Protein AF-A0A6G8AVT7-F1 (afdb_monomer_lite)

Sequence (157 aa):
MDVREFKNKSERTEYIQFVSDFGWEYIESREQSHKLYFLGQLSENSELFSDDQSKYDREVRSKKKLDVTNLLILIFYVLFFFNEKDKSILFNLKNAFLTPHLFEKTGDGFIQAFLFELPFAILRIIIAFGPFILLMYLIYQSYLVRQSIKKYEKRII

Structure (mmCIF, N/CA/C/O backbone):
data_AF-A0A6G8AVT7-F1
#
_entry.id   AF-A0A6G8AVT7-F1
#
loop_
_atom_site.group_PDB
_atom_site.id
_atom_site.type_symbol
_atom_site.label_atom_id
_atom_site.label_alt_id
_atom_site.label_comp_id
_atom_site.label_asym_id
_atom_site.label_entity_id
_atom_site.label_seq_id
_atom_site.pdbx_PDB_ins_code
_atom_site.Cartn_x
_atom_site.Cartn_y
_atom_site.Cartn_z
_atom_site.occupancy
_atom_site.B_iso_or_equiv
_atom_site.auth_seq_id
_atom_site.auth_comp_id
_atom_site.auth_asym_id
_atom_site.auth_atom_id
_atom_site.pdbx_PDB_model_num
ATOM 1 N N . MET A 1 1 ? 4.238 -3.199 -21.343 1.00 42.22 1 MET A N 1
ATOM 2 C CA . MET A 1 1 ? 3.718 -3.266 -22.720 1.00 42.22 1 MET A CA 1
ATOM 3 C C . MET A 1 1 ? 4.736 -2.609 -23.611 1.00 42.22 1 MET A C 1
ATOM 5 O O . MET A 1 1 ? 5.024 -1.434 -23.400 1.00 42.22 1 MET A O 1
ATOM 9 N N . ASP A 1 2 ? 5.327 -3.398 -24.496 1.00 45.44 2 ASP A N 1
ATOM 10 C CA . ASP A 1 2 ? 6.091 -2.860 -25.609 1.00 45.44 2 ASP A CA 1
ATOM 11 C C . ASP A 1 2 ? 5.087 -2.420 -26.678 1.00 45.44 2 ASP A C 1
ATOM 13 O O . ASP A 1 2 ? 4.114 -3.129 -26.936 1.00 45.44 2 ASP A O 1
ATOM 17 N N . VAL A 1 3 ? 5.232 -1.204 -27.190 1.00 59.62 3 VAL A N 1
ATOM 18 C CA . VAL A 1 3 ? 4.331 -0.652 -28.206 1.00 59.62 3 VAL A CA 1
ATOM 19 C C . VAL A 1 3 ? 5.222 -0.178 -29.332 1.00 59.62 3 VAL A C 1
ATOM 21 O O . VAL A 1 3 ? 5.966 0.787 -29.170 1.00 59.62 3 VAL A O 1
ATOM 24 N N . ARG A 1 4 ? 5.162 -0.894 -30.453 1.00 64.00 4 ARG A N 1
ATOM 25 C CA . ARG A 1 4 ? 5.833 -0.503 -31.687 1.00 64.00 4 ARG A CA 1
ATOM 26 C C . ARG A 1 4 ? 4.902 0.402 -32.479 1.00 64.00 4 ARG A C 1
ATOM 28 O O . ARG A 1 4 ? 3.762 0.032 -32.751 1.00 64.00 4 ARG A O 1
ATOM 35 N N . GLU A 1 5 ? 5.391 1.583 -32.826 1.00 67.69 5 GLU A N 1
ATOM 36 C CA . GLU A 1 5 ? 4.703 2.486 -33.741 1.00 67.69 5 GLU A CA 1
ATOM 37 C C . GLU A 1 5 ? 5.157 2.171 -35.166 1.00 67.69 5 GLU A C 1
ATOM 39 O O . GLU A 1 5 ? 6.350 2.195 -35.462 1.00 67.69 5 GLU A O 1
ATOM 44 N N . PHE A 1 6 ? 4.203 1.859 -36.041 1.00 74.25 6 PHE A N 1
ATOM 45 C CA . PHE A 1 6 ? 4.461 1.604 -37.457 1.00 74.25 6 PHE A CA 1
ATOM 46 C C . PHE A 1 6 ? 4.143 2.863 -38.248 1.00 74.25 6 PHE A C 1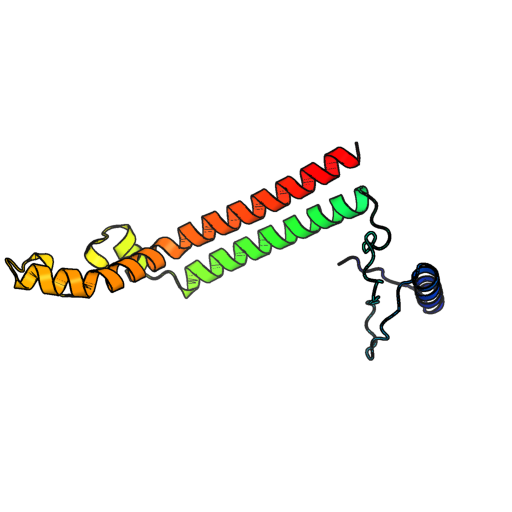
ATOM 48 O O . PHE A 1 6 ? 3.058 3.429 -38.095 1.00 74.25 6 PHE A O 1
ATOM 55 N N . LYS A 1 7 ? 5.065 3.292 -39.113 1.00 71.50 7 LYS A N 1
ATOM 56 C CA . LYS A 1 7 ? 4.844 4.485 -39.944 1.00 71.50 7 LYS A CA 1
ATOM 57 C C . LYS A 1 7 ? 3.928 4.175 -41.126 1.00 71.50 7 LYS A C 1
ATOM 59 O O . LYS A 1 7 ? 3.147 5.030 -41.532 1.00 71.50 7 LYS A O 1
ATOM 64 N N . ASN A 1 8 ? 3.993 2.942 -41.636 1.00 80.00 8 ASN A N 1
ATOM 65 C CA . ASN A 1 8 ? 3.286 2.508 -42.839 1.00 80.00 8 ASN A CA 1
ATOM 66 C C . ASN A 1 8 ? 2.468 1.226 -42.608 1.00 80.00 8 ASN A C 1
ATOM 68 O O . ASN A 1 8 ? 2.839 0.351 -41.825 1.00 80.00 8 ASN A O 1
ATOM 72 N N . LYS A 1 9 ? 1.369 1.065 -43.362 1.00 78.94 9 LYS A N 1
ATOM 73 C CA . LYS A 1 9 ? 0.517 -0.141 -43.314 1.00 78.94 9 LYS A CA 1
ATOM 74 C C . LYS A 1 9 ? 1.251 -1.411 -43.786 1.00 78.94 9 LYS A C 1
ATOM 76 O O . LYS A 1 9 ? 0.953 -2.490 -43.278 1.00 78.94 9 LYS A O 1
ATOM 81 N N . SER A 1 10 ? 2.213 -1.278 -44.708 1.00 81.38 10 SER A N 1
ATOM 82 C CA . SER A 1 10 ? 3.060 -2.394 -45.177 1.00 81.38 10 SER A CA 1
ATOM 83 C C . SER A 1 10 ? 3.916 -2.949 -44.043 1.00 81.38 10 SER A C 1
ATOM 85 O O . SER A 1 10 ? 3.802 -4.119 -43.715 1.00 81.38 10 SER A O 1
ATOM 87 N N . GLU A 1 11 ? 4.641 -2.072 -43.344 1.00 80.50 11 GLU A N 1
ATOM 88 C CA . GLU A 1 11 ? 5.508 -2.418 -42.210 1.00 80.50 11 GLU A CA 1
ATOM 89 C C . GLU A 1 11 ? 4.733 -3.132 -41.089 1.00 80.50 11 GLU A C 1
ATOM 91 O O . GLU A 1 11 ? 5.196 -4.117 -40.518 1.00 80.50 11 GLU A O 1
ATOM 96 N N . ARG A 1 12 ? 3.500 -2.679 -40.816 1.00 79.94 12 ARG A N 1
ATOM 97 C CA . ARG A 1 12 ? 2.592 -3.345 -39.870 1.00 79.94 12 ARG A CA 1
ATOM 98 C C . ARG A 1 12 ? 2.236 -4.762 -40.325 1.00 79.94 12 ARG A C 1
ATOM 100 O O . ARG A 1 12 ? 2.209 -5.669 -39.503 1.00 79.94 12 ARG A O 1
ATOM 107 N N . THR A 1 13 ? 1.933 -4.941 -41.609 1.00 83.12 13 THR A N 1
ATOM 108 C CA . THR A 1 13 ? 1.518 -6.234 -42.177 1.00 83.12 13 THR A CA 1
ATOM 109 C C . THR A 1 13 ? 2.690 -7.211 -42.220 1.00 83.12 13 THR A C 1
ATOM 111 O O . THR A 1 13 ? 2.546 -8.349 -41.789 1.00 83.12 13 THR A O 1
ATOM 114 N N . GLU A 1 14 ? 3.864 -6.739 -42.638 1.00 84.81 14 GLU A N 1
ATOM 115 C CA . GLU A 1 14 ? 5.121 -7.493 -42.619 1.00 84.81 14 GLU A CA 1
ATOM 116 C C . GLU A 1 14 ? 5.477 -7.947 -41.201 1.00 84.81 14 GLU A C 1
ATOM 118 O O . GLU A 1 14 ? 5.834 -9.102 -40.994 1.00 84.81 14 GLU A O 1
ATOM 123 N N . TYR A 1 15 ? 5.313 -7.075 -40.202 1.00 83.25 15 TYR A N 1
ATOM 124 C CA . TYR A 1 15 ? 5.554 -7.437 -38.808 1.00 83.25 15 TYR A CA 1
ATOM 125 C C . TYR A 1 15 ? 4.538 -8.454 -38.269 1.00 83.25 15 TYR A C 1
ATOM 127 O O . TYR A 1 15 ? 4.930 -9.381 -37.564 1.00 83.25 15 TYR A O 1
ATOM 135 N N . ILE A 1 16 ? 3.246 -8.310 -38.597 1.00 84.06 16 ILE A N 1
ATOM 136 C CA . ILE A 1 16 ? 2.220 -9.303 -38.235 1.00 84.06 16 ILE A CA 1
ATOM 137 C C . ILE A 1 16 ? 2.573 -10.667 -38.831 1.00 84.06 16 ILE A C 1
ATOM 139 O O . ILE A 1 16 ? 2.521 -11.666 -38.119 1.00 84.06 16 ILE A O 1
ATOM 143 N N . GLN A 1 17 ? 2.956 -10.699 -40.108 1.00 84.94 17 GLN A N 1
ATOM 144 C CA . GLN A 1 17 ? 3.314 -11.931 -40.800 1.00 84.94 17 GLN A CA 1
ATOM 145 C C . GLN A 1 17 ? 4.572 -12.562 -40.199 1.00 84.94 17 GLN A C 1
ATOM 147 O O . GLN A 1 17 ? 4.536 -13.731 -39.836 1.00 84.94 17 GLN A O 1
ATOM 152 N N . PHE A 1 18 ? 5.618 -11.764 -39.964 1.00 84.06 18 PHE A N 1
ATOM 153 C CA . PHE A 1 18 ? 6.826 -12.204 -39.268 1.00 84.06 18 PHE A CA 1
ATOM 154 C C . PHE A 1 18 ? 6.492 -12.860 -37.927 1.00 84.06 18 PHE A C 1
ATOM 156 O O . PHE A 1 18 ? 6.929 -13.971 -37.674 1.00 84.06 18 PHE A O 1
ATOM 163 N N . VAL A 1 19 ? 5.693 -12.210 -37.072 1.00 81.19 19 VAL A N 1
ATOM 164 C CA . VAL A 1 19 ? 5.302 -12.765 -35.763 1.00 81.19 19 VAL A CA 1
ATOM 165 C C . VAL A 1 19 ? 4.463 -14.039 -35.918 1.00 81.19 19 VAL A C 1
ATOM 167 O O . VAL A 1 19 ? 4.657 -14.993 -35.162 1.00 81.19 19 VAL A O 1
ATOM 170 N N . SER A 1 20 ? 3.581 -14.081 -36.919 1.00 82.94 20 SER A N 1
ATOM 171 C CA . SER A 1 20 ? 2.769 -15.259 -37.229 1.00 82.94 20 SER A CA 1
ATOM 172 C C . SER A 1 20 ? 3.602 -16.463 -37.654 1.00 82.94 20 SER A C 1
ATOM 174 O O . SER A 1 20 ? 3.262 -17.585 -37.279 1.00 82.94 20 SER A O 1
ATOM 176 N N . ASP A 1 21 ? 4.713 -16.242 -38.359 1.00 83.06 21 ASP A N 1
ATOM 177 C CA . ASP A 1 21 ? 5.644 -17.303 -38.757 1.00 83.06 21 ASP A CA 1
ATOM 178 C C . ASP A 1 21 ? 6.312 -17.974 -37.539 1.00 83.06 21 ASP A C 1
ATOM 180 O O . ASP A 1 21 ? 6.702 -19.139 -37.607 1.00 83.06 21 ASP A O 1
ATOM 184 N N . PHE A 1 22 ? 6.378 -17.293 -36.386 1.00 75.81 22 PHE A N 1
ATOM 185 C CA . PHE A 1 22 ? 6.859 -17.861 -35.116 1.00 75.81 22 PHE A CA 1
ATOM 186 C C . PHE A 1 22 ? 5.762 -18.524 -34.272 1.00 75.81 22 PHE A C 1
ATOM 188 O O . PHE A 1 22 ? 5.983 -18.820 -33.097 1.00 75.81 22 PHE A O 1
ATOM 195 N N . GLY A 1 23 ? 4.580 -18.766 -34.845 1.00 76.06 23 GLY A N 1
ATOM 196 C CA . GLY A 1 23 ? 3.497 -19.499 -34.185 1.00 76.06 23 GLY A CA 1
ATOM 197 C C . GLY A 1 23 ? 2.623 -18.655 -33.254 1.00 76.06 23 GLY A C 1
ATOM 198 O O . GLY A 1 23 ? 1.930 -19.214 -32.404 1.00 76.06 23 GLY A O 1
ATOM 199 N N . TRP A 1 24 ? 2.648 -17.329 -33.400 1.00 80.44 24 TRP A N 1
ATOM 200 C CA . TRP A 1 24 ? 1.799 -16.401 -32.650 1.00 80.44 24 TRP A CA 1
ATOM 201 C C . TRP A 1 24 ? 0.624 -15.923 -33.501 1.00 80.44 24 TRP A C 1
ATOM 203 O O . TRP A 1 24 ? 0.812 -15.369 -34.577 1.00 80.44 24 TRP A O 1
ATOM 213 N N . GLU A 1 25 ? -0.601 -16.079 -33.014 1.00 82.25 25 GLU A N 1
ATOM 214 C CA . GLU A 1 25 ? -1.799 -15.708 -33.767 1.00 82.25 25 GLU A CA 1
ATOM 215 C C . GLU A 1 25 ? -2.150 -14.233 -33.543 1.00 82.25 25 GLU A C 1
ATOM 217 O O . GLU A 1 25 ? -2.280 -13.774 -32.407 1.00 82.25 25 GLU A O 1
ATOM 222 N N . TYR A 1 26 ? -2.298 -13.459 -34.617 1.00 82.50 26 TYR A N 1
ATOM 223 C CA . TYR A 1 26 ? -2.694 -12.057 -34.513 1.00 82.50 26 TYR A CA 1
ATOM 224 C C . TYR A 1 26 ? -4.183 -11.920 -34.175 1.00 82.50 26 TYR A C 1
ATOM 226 O O . TYR A 1 26 ? -5.043 -12.429 -34.889 1.00 82.50 26 TYR A O 1
ATOM 234 N N . ILE A 1 27 ? -4.491 -11.166 -33.117 1.00 81.38 27 ILE A N 1
ATOM 235 C CA . ILE A 1 27 ? -5.863 -10.803 -32.763 1.00 81.38 27 ILE A CA 1
ATOM 236 C C . ILE A 1 27 ? -6.202 -9.497 -33.476 1.00 81.38 27 ILE A C 1
ATOM 238 O O . ILE A 1 27 ? -5.715 -8.419 -33.111 1.00 81.38 27 ILE A O 1
ATOM 242 N N . GLU A 1 28 ? -7.063 -9.592 -34.487 1.00 74.88 28 GLU A N 1
ATOM 243 C CA . GLU A 1 28 ? -7.536 -8.429 -35.227 1.00 74.88 28 GLU A CA 1
ATOM 244 C C . GLU A 1 28 ? -8.316 -7.486 -34.301 1.00 74.88 28 GLU A C 1
ATOM 246 O O . GLU A 1 28 ? -9.359 -7.824 -33.736 1.00 74.88 28 GLU A O 1
ATOM 251 N N . SER A 1 29 ? -7.793 -6.273 -34.118 1.00 68.44 29 SER A N 1
ATOM 252 C CA . SER A 1 29 ? -8.481 -5.242 -33.350 1.00 68.44 29 SER A CA 1
ATOM 253 C C . SER A 1 29 ? -9.490 -4.528 -34.242 1.00 68.44 29 SER A C 1
ATOM 255 O O . SER A 1 29 ? -9.124 -3.980 -35.279 1.00 68.44 29 SER A O 1
ATOM 257 N N . ARG A 1 30 ? -10.745 -4.453 -33.796 1.00 60.22 30 ARG A N 1
ATOM 258 C CA . ARG A 1 30 ? -11.841 -3.772 -34.508 1.00 60.22 30 ARG A CA 1
ATOM 259 C C . ARG A 1 30 ? -11.663 -2.254 -34.657 1.00 60.22 30 ARG A C 1
ATOM 261 O O . ARG A 1 30 ? -12.347 -1.636 -35.464 1.00 60.22 30 ARG A O 1
ATOM 268 N N . GLU A 1 31 ? -10.771 -1.654 -33.876 1.00 57.25 31 GLU A N 1
ATOM 269 C CA . GLU A 1 31 ? -10.510 -0.214 -33.869 1.00 57.25 31 GLU A CA 1
ATOM 270 C C . GLU A 1 31 ? -9.192 0.118 -34.576 1.00 57.25 31 GLU A C 1
ATOM 272 O O . GLU A 1 31 ? -8.288 -0.717 -34.645 1.00 57.25 31 GLU A O 1
ATOM 277 N N . GLN A 1 32 ? -9.046 1.369 -35.031 1.00 57.72 32 GLN A N 1
ATOM 278 C CA . GLN A 1 32 ? -7.803 1.979 -35.543 1.00 57.72 32 GLN A CA 1
ATOM 279 C C . GLN A 1 32 ? -6.695 2.088 -34.470 1.00 57.72 32 GLN A C 1
ATOM 281 O O . GLN A 1 32 ? -5.908 3.030 -34.443 1.00 57.72 32 GLN A O 1
ATOM 286 N N . SER A 1 33 ? -6.639 1.143 -33.540 1.00 60.44 33 SER A N 1
ATOM 287 C CA . SER A 1 33 ? -5.615 1.069 -32.521 1.00 60.44 33 SER A CA 1
ATOM 288 C C . SER A 1 33 ? -4.267 0.778 -33.175 1.00 60.44 33 SER A C 1
ATOM 290 O O . SER A 1 33 ? -4.094 -0.198 -33.908 1.00 60.44 33 SER A O 1
ATOM 292 N N . HIS A 1 34 ? -3.272 1.603 -32.854 1.00 66.25 34 HIS A N 1
ATOM 293 C CA . HIS A 1 34 ? -1.875 1.362 -33.221 1.00 66.25 34 HIS A CA 1
ATOM 294 C C . HIS A 1 34 ? -1.262 0.164 -32.472 1.00 66.25 34 HIS A C 1
ATOM 296 O O . HIS A 1 34 ? -0.106 -0.179 -32.699 1.00 66.25 34 HIS A O 1
ATOM 302 N N . LYS A 1 35 ? -2.017 -0.480 -31.572 1.00 70.44 35 LYS A N 1
ATOM 303 C CA . LYS A 1 35 ? -1.553 -1.625 -30.788 1.00 70.44 35 LYS A CA 1
ATOM 304 C C . LYS A 1 35 ? -1.877 -2.927 -31.513 1.00 70.44 35 LYS A C 1
ATOM 306 O O . LYS A 1 35 ? -3.001 -3.136 -31.963 1.00 70.44 35 LYS A O 1
ATOM 311 N N . LEU A 1 36 ? -0.883 -3.802 -31.596 1.00 76.69 36 LEU A N 1
ATOM 312 C CA . LEU A 1 36 ? -1.034 -5.169 -32.076 1.00 76.69 36 LEU A CA 1
ATOM 313 C C . LEU A 1 36 ? -1.100 -6.109 -30.875 1.00 76.69 36 LEU A C 1
ATOM 315 O O . LEU A 1 36 ? -0.304 -5.979 -29.945 1.00 76.69 36 LEU A O 1
ATOM 319 N N . TYR A 1 37 ? -2.047 -7.040 -30.904 1.00 75.12 37 TYR A N 1
ATOM 320 C CA . TYR A 1 37 ? -2.204 -8.070 -29.887 1.00 75.12 37 TYR A CA 1
ATOM 321 C C . TYR A 1 37 ? -1.982 -9.427 -30.544 1.00 75.12 37 TYR A C 1
ATOM 323 O O . TYR A 1 37 ? -2.506 -9.677 -31.627 1.00 75.12 37 TYR A O 1
ATOM 331 N N . PHE A 1 38 ? -1.202 -10.281 -29.891 1.00 77.88 38 PHE A N 1
ATOM 332 C CA . PHE A 1 38 ? -0.878 -11.613 -30.383 1.00 77.88 38 PHE A CA 1
ATOM 333 C C . PHE A 1 38 ? -1.171 -12.645 -29.297 1.00 77.88 38 PHE A C 1
ATOM 335 O O . PHE A 1 38 ? -0.914 -12.396 -28.116 1.00 77.88 38 PHE A O 1
ATOM 342 N N . LEU A 1 39 ? -1.701 -13.791 -29.703 1.00 75.75 39 LEU A N 1
ATOM 343 C CA . LEU A 1 39 ? -1.968 -14.942 -28.860 1.00 75.75 39 LEU A CA 1
ATOM 344 C C . LEU A 1 39 ? -0.856 -15.970 -29.081 1.00 75.75 39 LEU A C 1
ATOM 346 O O . LEU A 1 39 ? -0.669 -16.475 -30.185 1.00 75.75 39 LEU A O 1
ATOM 350 N N . GLY A 1 40 ? -0.075 -16.229 -28.036 1.00 71.44 40 GLY A N 1
ATOM 351 C CA . GLY A 1 40 ? 1.010 -17.207 -28.081 1.00 71.44 40 GLY A CA 1
ATOM 352 C C . GLY A 1 40 ? 0.514 -18.610 -27.784 1.00 71.44 40 GLY A C 1
ATOM 353 O O . GLY A 1 40 ? -0.437 -18.792 -27.022 1.00 71.44 40 GLY A O 1
ATOM 354 N N . GLN A 1 41 ? 1.189 -19.613 -28.340 1.00 68.88 41 GLN A N 1
ATOM 355 C CA . GLN A 1 41 ? 0.989 -20.999 -27.925 1.00 68.88 41 GLN A CA 1
ATOM 356 C C . GLN A 1 41 ? 1.458 -21.189 -26.476 1.00 68.88 41 GLN A C 1
ATOM 358 O O . GLN A 1 41 ? 2.460 -20.609 -26.054 1.00 68.88 41 GLN A O 1
ATOM 363 N N . LEU A 1 42 ? 0.749 -22.031 -25.720 1.00 59.81 42 LEU A N 1
ATOM 364 C CA . LEU A 1 42 ? 0.995 -22.317 -24.300 1.00 59.81 42 LEU A CA 1
ATOM 365 C C . LEU A 1 42 ? 2.243 -23.211 -24.085 1.00 59.81 42 LEU A C 1
ATOM 367 O O . LEU A 1 42 ? 2.183 -24.221 -23.390 1.00 59.81 42 LEU A O 1
ATOM 371 N N . SER A 1 43 ? 3.360 -22.881 -24.736 1.00 60.44 43 SER A N 1
ATOM 372 C CA . SER A 1 43 ? 4.644 -23.585 -24.630 1.00 60.44 43 SER A CA 1
ATOM 373 C C . SER A 1 43 ? 5.609 -22.861 -23.678 1.00 60.44 43 SER A C 1
ATOM 375 O O . SER A 1 43 ? 5.384 -21.706 -23.310 1.00 60.44 43 SER A O 1
ATOM 377 N N . GLU A 1 44 ? 6.697 -23.532 -23.278 1.00 56.66 44 GLU A N 1
ATOM 378 C CA . GLU A 1 44 ? 7.707 -23.010 -22.334 1.00 56.66 44 GLU A CA 1
ATOM 379 C C . GLU A 1 44 ? 8.327 -21.664 -22.762 1.00 56.66 44 GLU A C 1
ATOM 381 O O . GLU A 1 44 ? 8.765 -20.896 -21.907 1.00 56.66 44 GLU A O 1
ATOM 386 N N . ASN A 1 45 ? 8.284 -21.327 -24.056 1.00 56.28 45 ASN A N 1
ATOM 387 C CA . ASN A 1 45 ? 8.795 -20.075 -24.620 1.00 56.28 45 ASN A CA 1
ATOM 388 C C . ASN A 1 45 ? 7.655 -19.127 -25.026 1.00 56.28 45 ASN A C 1
ATOM 390 O O . ASN A 1 45 ? 7.539 -18.701 -26.172 1.00 56.28 45 ASN A O 1
ATOM 394 N N . SER A 1 46 ? 6.811 -18.776 -24.058 1.00 58.41 46 SER A N 1
ATOM 395 C CA . SER A 1 46 ? 5.707 -17.817 -24.222 1.00 58.41 46 SER A CA 1
ATOM 396 C C . SER A 1 46 ? 6.149 -16.343 -24.224 1.00 58.41 46 SER A C 1
ATOM 398 O O . SER A 1 46 ? 5.314 -15.443 -24.182 1.00 58.41 46 SER A O 1
ATOM 400 N N . GLU A 1 47 ? 7.451 -16.051 -24.279 1.00 63.34 47 GLU A N 1
ATOM 401 C CA . GLU A 1 47 ? 7.967 -14.684 -24.392 1.00 63.34 47 GLU A CA 1
ATOM 402 C C . GLU A 1 47 ? 8.410 -14.395 -25.830 1.00 63.34 47 GLU A C 1
ATOM 404 O O . GLU A 1 47 ? 9.435 -14.892 -26.296 1.00 63.34 47 GLU A O 1
ATOM 409 N N . LEU A 1 48 ? 7.652 -13.550 -26.532 1.00 64.25 48 LEU A N 1
ATOM 410 C CA . LEU A 1 48 ? 8.000 -13.098 -27.875 1.00 64.25 48 LEU A CA 1
ATOM 411 C C . LEU A 1 48 ? 9.256 -12.201 -27.832 1.00 64.25 48 LEU A C 1
ATOM 413 O O . LEU A 1 48 ? 9.186 -11.061 -27.375 1.00 64.25 48 LEU A O 1
ATOM 417 N N . PHE A 1 49 ? 10.395 -12.725 -28.299 1.00 58.66 49 PHE A N 1
ATOM 418 C CA . PHE A 1 49 ? 11.646 -12.000 -28.595 1.00 58.66 49 PHE A CA 1
ATOM 419 C C . PHE A 1 49 ? 12.132 -10.996 -27.539 1.00 58.66 49 PHE A C 1
ATOM 421 O O . PHE A 1 49 ? 12.617 -9.919 -27.880 1.00 58.66 49 PHE A O 1
ATOM 428 N N . SER A 1 50 ? 12.033 -11.330 -26.253 1.00 61.00 50 SER A N 1
ATOM 429 C CA . SER A 1 50 ? 12.641 -10.491 -25.215 1.00 61.00 50 SER A CA 1
ATOM 430 C C . SER A 1 50 ? 14.061 -10.964 -24.910 1.00 61.00 50 SER A C 1
ATOM 432 O O . SER A 1 50 ? 14.254 -11.967 -24.220 1.00 61.00 50 SER A O 1
ATOM 434 N N . ASP A 1 51 ? 15.051 -10.248 -25.442 1.00 76.38 51 ASP A N 1
ATOM 435 C CA . ASP A 1 51 ? 16.428 -10.342 -24.965 1.00 76.38 51 ASP A CA 1
ATOM 436 C C . ASP A 1 51 ? 16.520 -9.835 -23.515 1.00 76.38 51 ASP A C 1
ATOM 438 O O . ASP A 1 51 ? 15.630 -9.139 -23.004 1.00 76.38 51 ASP A O 1
ATOM 442 N N . ASP A 1 52 ? 17.584 -10.219 -22.808 1.00 78.69 52 ASP A N 1
ATOM 443 C CA . ASP A 1 52 ? 17.756 -9.819 -21.408 1.00 78.69 52 ASP A CA 1
ATOM 444 C C . ASP A 1 52 ? 17.807 -8.284 -21.262 1.00 78.69 52 ASP A C 1
ATOM 446 O O . ASP A 1 52 ? 17.290 -7.749 -20.276 1.00 78.69 52 ASP A O 1
ATOM 450 N N . GLN A 1 53 ? 18.296 -7.570 -22.286 1.00 80.12 53 GLN A N 1
ATOM 451 C CA . GLN A 1 53 ? 18.286 -6.107 -22.364 1.00 80.12 53 GLN A CA 1
ATOM 452 C C . GLN A 1 53 ? 16.861 -5.527 -22.396 1.00 80.12 53 GLN A C 1
ATOM 454 O O . GLN A 1 53 ? 16.519 -4.677 -21.571 1.00 80.12 53 GLN A O 1
ATOM 459 N N . SER A 1 54 ? 15.979 -6.027 -23.266 1.00 77.88 54 SER A N 1
ATOM 460 C CA . SER A 1 54 ? 14.576 -5.592 -23.327 1.00 77.88 54 SER A CA 1
ATOM 461 C C . SER A 1 54 ? 13.826 -5.915 -22.038 1.00 77.88 54 SER A C 1
ATOM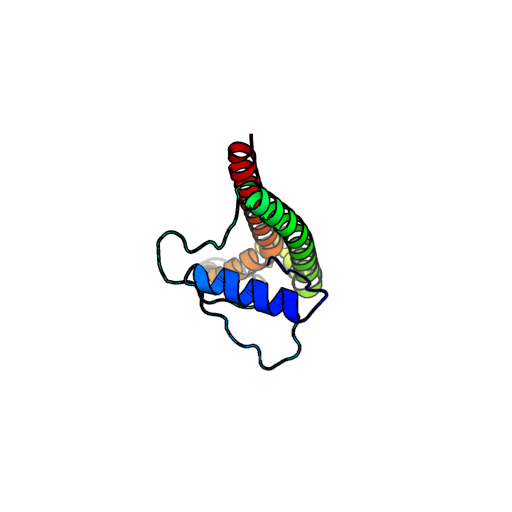 463 O O . SER A 1 54 ? 12.956 -5.143 -21.614 1.00 77.88 54 SER A O 1
ATOM 465 N N . LYS A 1 55 ? 14.155 -7.035 -21.375 1.00 81.25 55 LYS A N 1
ATOM 466 C CA . LYS A 1 55 ? 13.597 -7.378 -20.056 1.00 81.25 55 LYS A CA 1
ATOM 467 C C . LYS A 1 55 ? 14.026 -6.367 -19.000 1.00 81.25 55 LYS A C 1
ATOM 469 O O . LYS A 1 55 ? 13.168 -5.869 -18.271 1.00 81.25 55 LYS A O 1
ATOM 474 N N . TYR A 1 56 ? 15.305 -6.009 -18.951 1.00 86.19 56 TYR A N 1
ATOM 475 C CA . TYR A 1 56 ? 15.808 -4.975 -18.050 1.00 86.19 56 TYR A CA 1
ATOM 476 C C . TYR A 1 56 ? 15.118 -3.625 -18.285 1.00 86.19 56 TYR A C 1
ATOM 478 O O . TYR A 1 56 ? 14.542 -3.057 -17.353 1.00 86.19 56 TYR A O 1
ATOM 486 N N . ASP A 1 57 ? 15.064 -3.151 -19.531 1.00 83.81 57 ASP A N 1
ATOM 487 C CA . ASP A 1 57 ? 14.452 -1.860 -19.867 1.00 83.81 57 ASP A CA 1
ATOM 488 C C . ASP A 1 57 ? 12.942 -1.833 -19.583 1.00 83.81 57 ASP A C 1
ATOM 490 O O . ASP A 1 57 ? 12.365 -0.800 -19.216 1.00 83.81 57 ASP A O 1
ATOM 494 N N . ARG A 1 58 ? 12.261 -2.979 -19.712 1.00 84.00 58 ARG A N 1
ATOM 495 C CA . ARG A 1 58 ? 10.870 -3.142 -19.274 1.00 84.00 58 ARG A CA 1
ATOM 496 C C . ARG A 1 58 ? 10.743 -2.974 -17.761 1.00 84.00 58 ARG A C 1
ATOM 498 O O . ARG A 1 58 ? 9.897 -2.192 -17.330 1.00 84.00 58 ARG A O 1
ATOM 505 N N . GLU A 1 59 ? 11.552 -3.670 -16.966 1.00 85.75 59 GLU A N 1
ATOM 506 C CA . GLU A 1 59 ? 11.502 -3.577 -15.500 1.00 85.75 59 GLU A CA 1
ATOM 507 C C . GLU A 1 59 ? 11.840 -2.161 -15.003 1.00 85.75 59 GLU A C 1
ATOM 509 O O . GLU A 1 59 ? 11.160 -1.641 -14.116 1.00 85.75 59 GLU A O 1
ATOM 514 N N . VAL A 1 60 ? 12.812 -1.479 -15.622 1.00 87.12 60 VAL A N 1
ATOM 515 C CA . VAL A 1 60 ? 13.156 -0.080 -15.305 1.00 87.12 60 VAL A CA 1
ATOM 516 C C . VAL A 1 60 ? 11.974 0.857 -15.567 1.00 87.12 60 VAL A C 1
ATOM 518 O O . VAL A 1 60 ? 11.627 1.686 -14.717 1.00 87.12 60 VAL A O 1
ATOM 521 N N . ARG A 1 61 ? 11.299 0.712 -16.717 1.00 85.56 61 ARG A N 1
ATOM 522 C CA . ARG A 1 61 ? 10.089 1.490 -17.033 1.00 85.56 61 ARG A CA 1
ATOM 523 C C . ARG A 1 61 ? 8.949 1.182 -16.063 1.00 85.56 61 ARG A C 1
ATOM 525 O O . ARG A 1 61 ? 8.274 2.110 -15.611 1.00 85.56 61 ARG A O 1
ATOM 532 N N . SER A 1 62 ? 8.741 -0.091 -15.731 1.00 85.25 62 SER A N 1
ATOM 533 C CA . SER A 1 62 ? 7.729 -0.525 -14.762 1.00 85.25 62 SER A CA 1
ATOM 534 C C . SER A 1 62 ? 7.986 0.071 -13.383 1.00 85.25 62 SER A C 1
ATOM 536 O O . SER A 1 62 ? 7.057 0.607 -12.787 1.00 85.25 62 SER A O 1
ATOM 538 N N . LYS A 1 63 ? 9.240 0.090 -12.917 1.00 89.62 63 LYS A N 1
ATOM 539 C CA . LYS A 1 63 ? 9.622 0.704 -11.641 1.00 89.62 63 LYS A CA 1
ATOM 540 C C . LYS A 1 63 ? 9.224 2.171 -11.561 1.00 89.62 63 LYS A C 1
ATOM 542 O O . LYS A 1 63 ? 8.577 2.572 -10.603 1.00 89.62 63 LYS A O 1
ATOM 547 N N . LYS A 1 64 ? 9.565 2.967 -12.581 1.00 86.81 64 LYS A N 1
ATOM 548 C CA . LYS A 1 64 ? 9.233 4.400 -12.593 1.00 86.81 64 LYS A CA 1
ATOM 549 C C . LYS A 1 64 ? 7.722 4.630 -12.496 1.00 86.81 64 LYS A C 1
ATOM 551 O O . LYS A 1 64 ? 7.283 5.509 -11.763 1.00 86.81 64 LYS A O 1
ATOM 556 N N . LYS A 1 65 ? 6.925 3.840 -13.223 1.00 88.62 65 LYS A N 1
ATOM 557 C CA . LYS A 1 65 ? 5.456 3.925 -13.167 1.00 88.62 65 LYS A CA 1
ATOM 558 C C . LYS A 1 65 ? 4.911 3.474 -11.812 1.00 88.62 65 LYS A C 1
ATOM 560 O O . LYS A 1 65 ? 4.004 4.113 -11.285 1.00 88.62 65 LYS A O 1
ATOM 565 N N . LEU A 1 66 ? 5.472 2.403 -11.257 1.00 90.50 66 LEU A N 1
ATOM 566 C CA . LEU A 1 66 ? 5.077 1.840 -9.971 1.00 90.50 66 LEU A CA 1
ATOM 567 C C . LEU A 1 66 ? 5.368 2.809 -8.824 1.00 90.50 66 LEU A C 1
ATOM 569 O O . LEU A 1 66 ? 4.480 3.047 -8.022 1.00 90.50 66 LEU A O 1
ATOM 573 N N . ASP A 1 67 ? 6.539 3.448 -8.792 1.00 88.88 67 ASP A N 1
ATOM 574 C CA . ASP A 1 67 ? 6.886 4.414 -7.742 1.00 88.88 67 ASP A CA 1
ATOM 575 C C . ASP A 1 67 ? 5.928 5.625 -7.744 1.00 88.88 67 ASP A C 1
ATOM 577 O O . ASP A 1 67 ? 5.432 6.027 -6.691 1.00 88.88 67 ASP A O 1
ATOM 581 N N . VAL A 1 68 ? 5.591 6.164 -8.925 1.00 92.06 68 VAL A N 1
ATOM 582 C CA . VAL A 1 68 ? 4.604 7.256 -9.053 1.00 92.06 68 VAL A CA 1
ATOM 583 C C . VAL A 1 68 ? 3.211 6.798 -8.617 1.00 92.06 68 VAL A C 1
ATOM 585 O O . VAL A 1 68 ? 2.538 7.496 -7.863 1.00 92.06 68 VAL A O 1
ATOM 588 N N . THR A 1 69 ? 2.782 5.616 -9.062 1.00 93.19 69 THR A N 1
ATOM 589 C CA . THR A 1 69 ? 1.465 5.062 -8.716 1.00 93.19 69 THR A CA 1
ATOM 590 C C . THR A 1 69 ? 1.356 4.802 -7.212 1.00 93.19 69 THR A C 1
ATOM 592 O O . THR A 1 69 ? 0.365 5.186 -6.598 1.00 93.19 69 THR A O 1
ATOM 595 N N . ASN A 1 70 ? 2.395 4.230 -6.601 1.00 92.69 70 ASN A N 1
ATOM 596 C CA . ASN A 1 70 ? 2.473 3.964 -5.166 1.00 92.69 70 ASN A CA 1
ATOM 597 C C . ASN A 1 70 ? 2.390 5.255 -4.350 1.00 92.69 70 ASN A C 1
ATOM 599 O O . ASN A 1 70 ? 1.651 5.312 -3.368 1.00 92.69 70 ASN A O 1
ATOM 603 N N . LEU A 1 71 ? 3.111 6.301 -4.769 1.00 92.69 71 LEU A N 1
ATOM 604 C CA . LEU A 1 71 ? 3.055 7.605 -4.114 1.00 92.69 71 LEU A CA 1
ATOM 605 C C . LEU A 1 71 ? 1.641 8.194 -4.170 1.00 92.69 71 LEU A C 1
ATOM 607 O O . LEU A 1 71 ? 1.130 8.650 -3.150 1.00 92.69 71 LEU A O 1
ATOM 611 N N . LEU A 1 72 ? 0.996 8.152 -5.339 1.00 95.06 72 LEU A N 1
ATOM 612 C CA . LEU A 1 72 ? -0.373 8.637 -5.491 1.00 95.06 72 LEU A CA 1
ATOM 613 C C . LEU A 1 72 ? -1.341 7.841 -4.611 1.00 95.06 72 LEU A C 1
ATOM 615 O O . LEU A 1 72 ? -2.107 8.454 -3.878 1.00 95.06 72 LEU A O 1
ATOM 619 N N . ILE A 1 73 ? -1.272 6.506 -4.616 1.00 94.12 73 ILE A N 1
ATOM 620 C CA . ILE A 1 73 ? -2.111 5.647 -3.764 1.00 94.12 73 ILE A CA 1
ATOM 621 C C . ILE A 1 73 ? -1.951 6.015 -2.287 1.00 94.12 73 ILE A C 1
ATOM 623 O O . ILE A 1 73 ? -2.951 6.151 -1.586 1.00 94.12 73 ILE A O 1
ATOM 627 N N . LEU A 1 74 ? -0.716 6.214 -1.815 1.00 93.25 74 LEU A N 1
ATOM 628 C CA . LEU A 1 74 ? -0.461 6.598 -0.428 1.00 93.25 74 LEU A CA 1
ATOM 629 C C . LEU A 1 74 ? -1.074 7.966 -0.098 1.00 93.25 74 LEU A C 1
ATOM 631 O O . LEU A 1 74 ? -1.730 8.107 0.931 1.00 93.25 74 LEU A O 1
ATOM 635 N N . ILE A 1 75 ? -0.899 8.957 -0.977 1.00 94.31 75 ILE A N 1
ATOM 636 C CA . ILE A 1 75 ? -1.476 10.297 -0.803 1.00 94.31 75 ILE A CA 1
ATOM 637 C C . ILE A 1 75 ? -3.007 10.224 -0.784 1.00 94.31 75 ILE A C 1
ATOM 639 O O . ILE A 1 75 ? -3.629 10.770 0.124 1.00 94.31 75 ILE A O 1
ATOM 643 N N . PHE A 1 76 ? -3.618 9.520 -1.740 1.00 94.94 76 PHE A N 1
ATOM 644 C CA . PHE A 1 76 ? -5.066 9.314 -1.783 1.00 94.94 76 PHE A CA 1
ATOM 645 C C . PHE A 1 76 ? -5.568 8.631 -0.510 1.00 94.94 76 PHE A C 1
ATOM 647 O O . PHE A 1 76 ? -6.550 9.075 0.078 1.00 94.94 76 PHE A O 1
ATOM 654 N N . TYR A 1 77 ? -4.876 7.594 -0.038 1.00 91.50 77 TYR A N 1
ATOM 655 C CA . TYR A 1 77 ? -5.257 6.915 1.193 1.00 91.50 77 TYR A CA 1
ATOM 656 C C . TYR A 1 77 ? -5.243 7.872 2.392 1.00 91.50 77 TYR A C 1
ATOM 658 O O . TYR A 1 77 ? -6.227 7.972 3.121 1.00 91.50 77 TYR A O 1
ATOM 666 N N . VAL A 1 78 ? -4.154 8.623 2.571 1.00 90.75 78 VAL A N 1
ATOM 667 C CA . VAL A 1 78 ? -4.013 9.558 3.696 1.00 90.75 78 VAL A CA 1
ATOM 668 C C . VAL A 1 78 ? -5.038 10.694 3.624 1.00 90.75 78 VAL A C 1
ATOM 670 O O . VAL A 1 78 ? -5.598 11.063 4.649 1.00 90.75 78 VAL A O 1
ATOM 673 N N . LEU A 1 79 ? -5.325 11.235 2.438 1.00 92.25 79 LEU A N 1
ATOM 674 C CA . LEU A 1 79 ? -6.265 12.352 2.298 1.00 92.25 79 LEU A CA 1
ATOM 675 C C . LEU A 1 79 ? -7.726 11.949 2.520 1.00 92.25 79 LEU A C 1
ATOM 677 O O . LEU A 1 79 ? -8.485 12.731 3.085 1.00 92.25 79 LEU A O 1
ATOM 681 N N . PHE A 1 80 ? -8.129 10.765 2.057 1.00 90.06 80 PHE A N 1
ATOM 682 C CA . PHE A 1 80 ? -9.540 10.364 2.064 1.00 90.06 80 PHE A CA 1
ATOM 683 C C . PHE A 1 80 ? -9.916 9.436 3.220 1.00 90.06 80 PHE A C 1
ATOM 685 O O . PHE A 1 80 ? -11.082 9.401 3.608 1.00 90.06 80 PHE A O 1
ATOM 692 N N . PHE A 1 81 ? -8.958 8.684 3.768 1.00 86.94 81 PHE A N 1
ATOM 693 C CA . PHE A 1 81 ? -9.245 7.625 4.737 1.00 86.94 81 PHE A CA 1
ATOM 694 C C . PHE A 1 81 ? -8.555 7.807 6.089 1.00 86.94 81 PHE A C 1
ATOM 696 O O . PHE A 1 81 ? -8.949 7.132 7.034 1.00 86.94 81 PHE A O 1
ATOM 703 N N . PHE A 1 82 ? -7.567 8.700 6.218 1.00 91.19 82 PHE A N 1
ATOM 704 C CA . PHE A 1 82 ? -6.852 8.897 7.480 1.00 91.19 82 PHE A CA 1
ATOM 705 C C . PHE A 1 82 ? -7.352 10.131 8.237 1.00 91.19 82 PHE A C 1
ATOM 707 O O . PHE A 1 82 ? -6.926 11.263 7.998 1.00 91.19 82 PHE A O 1
ATOM 714 N N . ASN A 1 83 ? -8.263 9.899 9.182 1.00 90.38 83 ASN A N 1
ATOM 715 C CA . ASN A 1 83 ? -8.987 10.956 9.880 1.00 90.38 83 ASN A CA 1
ATOM 716 C C . ASN A 1 83 ? -8.407 11.257 11.272 1.00 90.38 83 ASN A C 1
ATOM 718 O O . ASN A 1 83 ? -7.587 10.519 11.815 1.00 90.38 83 ASN A O 1
ATOM 722 N N . GLU A 1 84 ? -8.881 12.335 11.907 1.00 90.31 84 GLU A N 1
ATOM 723 C CA . GLU A 1 84 ? -8.455 12.726 13.265 1.00 90.31 84 GLU A CA 1
ATOM 724 C C . GLU A 1 84 ? -8.711 11.640 14.322 1.00 90.31 84 GLU A C 1
ATOM 726 O O . GLU A 1 84 ? -7.936 11.485 15.265 1.00 90.31 84 GLU A O 1
ATOM 731 N N . LYS A 1 85 ? -9.769 10.835 14.151 1.00 88.62 85 LYS A N 1
ATOM 732 C CA . LYS A 1 85 ? -10.049 9.694 15.039 1.00 88.62 85 LYS A CA 1
ATOM 733 C C . LYS A 1 85 ? -8.948 8.638 14.960 1.00 88.62 85 LYS A C 1
ATOM 735 O O . LYS A 1 85 ? -8.499 8.155 15.994 1.00 88.62 85 LYS A O 1
ATOM 740 N N . ASP A 1 86 ? -8.478 8.336 13.756 1.00 89.38 86 ASP A N 1
ATOM 741 C CA . ASP A 1 86 ? -7.416 7.356 13.528 1.00 89.38 86 ASP A CA 1
ATOM 742 C C . ASP A 1 86 ? -6.090 7.857 14.108 1.00 89.38 86 ASP A C 1
ATOM 744 O O . ASP A 1 86 ? -5.402 7.126 14.820 1.00 89.38 86 ASP A O 1
ATOM 748 N N . LYS A 1 87 ? -5.779 9.146 13.913 1.00 90.00 87 LYS A N 1
ATOM 749 C CA . LYS A 1 87 ? -4.622 9.804 14.545 1.00 90.00 87 LYS A CA 1
ATOM 750 C C . LYS A 1 87 ? -4.680 9.709 16.068 1.00 90.00 87 LYS A C 1
ATOM 752 O O . LYS A 1 87 ? -3.691 9.363 16.708 1.00 90.00 87 LYS A O 1
ATOM 757 N N . SER A 1 88 ? -5.844 9.981 16.649 1.00 92.44 88 SER A N 1
ATOM 758 C CA . SER A 1 88 ? -6.064 9.908 18.094 1.00 92.44 88 SER A CA 1
ATOM 759 C C . SER A 1 88 ? -5.822 8.501 18.656 1.00 92.44 88 SER A C 1
ATOM 761 O O . SER A 1 88 ? -5.228 8.365 19.727 1.00 92.44 88 SER A O 1
ATOM 763 N N . ILE A 1 89 ? -6.209 7.453 17.920 1.00 92.62 89 ILE A N 1
ATOM 764 C CA . ILE A 1 89 ? -5.954 6.051 18.291 1.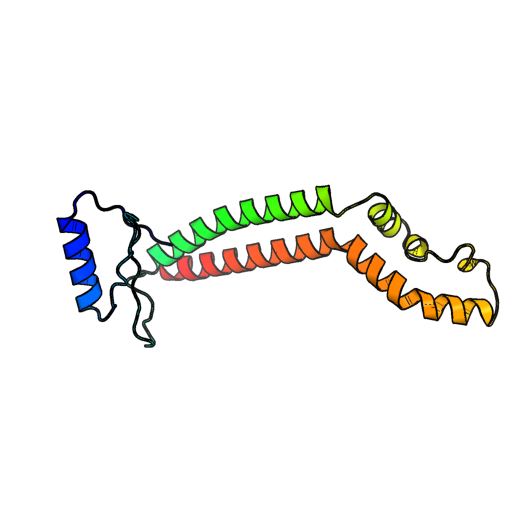00 92.62 89 ILE A CA 1
ATOM 765 C C . ILE A 1 89 ? -4.453 5.730 18.276 1.00 92.62 89 ILE A C 1
ATOM 767 O O . ILE A 1 89 ? -3.980 5.007 19.151 1.00 92.62 89 ILE A O 1
ATOM 771 N N . LEU A 1 90 ? -3.686 6.288 17.333 1.00 91.06 90 LEU A N 1
ATOM 772 C CA . LEU A 1 90 ? -2.233 6.080 17.269 1.00 91.06 90 LEU A CA 1
ATOM 773 C C . LEU A 1 90 ? -1.493 6.685 18.469 1.00 91.06 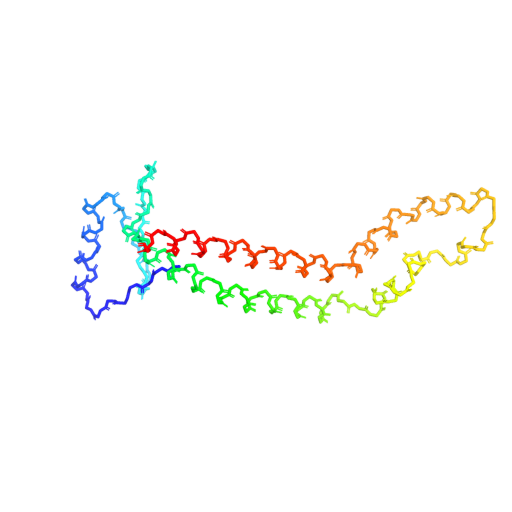90 LEU A C 1
ATOM 775 O O . LEU A 1 90 ? -0.539 6.085 18.958 1.00 91.06 90 LEU A O 1
ATOM 779 N N . PHE A 1 91 ? -1.929 7.850 18.957 1.00 91.94 91 PHE A N 1
ATOM 780 C CA . PHE A 1 91 ? -1.352 8.464 20.159 1.00 91.94 91 PHE A CA 1
ATOM 781 C C . PHE A 1 91 ? -1.849 7.807 21.449 1.00 91.94 91 PHE A C 1
ATOM 783 O O . PHE A 1 91 ? -1.113 7.745 22.433 1.00 91.94 91 PHE A O 1
ATOM 790 N N . ASN A 1 92 ? -3.091 7.320 21.460 1.00 91.19 92 ASN A N 1
ATOM 791 C CA . ASN A 1 92 ? -3.670 6.639 22.606 1.00 91.19 92 ASN A CA 1
ATOM 792 C C . ASN A 1 9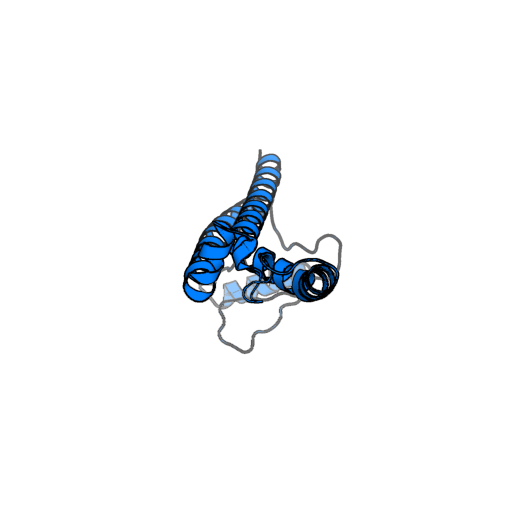2 ? -4.616 5.515 22.168 1.00 91.19 92 ASN A C 1
ATOM 794 O O . ASN A 1 92 ? -5.773 5.742 21.809 1.00 91.19 92 ASN A O 1
ATOM 798 N N . LEU A 1 93 ? -4.142 4.275 22.308 1.00 88.62 93 LEU A N 1
ATOM 799 C CA . LEU A 1 93 ? -4.878 3.066 21.932 1.00 88.62 93 LEU A CA 1
ATOM 800 C C . LEU A 1 93 ? -6.218 2.911 22.668 1.00 88.62 93 LEU A C 1
ATOM 802 O O . LEU A 1 93 ? -7.118 2.250 22.153 1.00 88.62 93 LEU A O 1
ATOM 806 N N . LYS A 1 94 ? -6.395 3.537 23.843 1.00 89.00 94 LYS A N 1
ATOM 807 C CA . LYS A 1 94 ? -7.678 3.506 24.566 1.00 89.00 94 LYS A CA 1
ATOM 808 C C . LYS A 1 94 ? -8.809 4.140 23.760 1.00 89.00 94 LYS A C 1
ATOM 810 O O . LYS A 1 94 ? -9.949 3.719 23.908 1.00 89.00 94 LYS A O 1
ATOM 815 N N . ASN A 1 95 ? -8.494 5.075 22.863 1.00 90.19 95 ASN A N 1
ATOM 816 C CA . ASN A 1 95 ? -9.476 5.740 22.007 1.00 90.19 95 ASN A CA 1
ATOM 817 C C . ASN A 1 95 ? -10.076 4.804 20.943 1.00 90.19 95 ASN A C 1
ATOM 819 O O . ASN A 1 95 ? -11.021 5.183 20.255 1.00 90.19 95 ASN A O 1
ATOM 823 N N . ALA A 1 96 ? -9.553 3.580 20.802 1.00 91.06 96 ALA A N 1
ATOM 824 C CA . ALA A 1 96 ? -10.167 2.550 19.971 1.00 91.06 96 ALA A CA 1
ATOM 825 C C . ALA A 1 96 ? -11.462 1.988 20.589 1.00 91.06 96 ALA A C 1
ATOM 827 O O . ALA A 1 96 ? -12.333 1.508 19.854 1.00 91.06 96 ALA A O 1
ATOM 828 N N . PHE A 1 97 ? -11.598 2.068 21.917 1.00 93.50 97 PHE A N 1
ATOM 829 C CA . PHE A 1 97 ? -12.809 1.709 22.651 1.00 93.50 97 PHE A CA 1
ATOM 830 C C . PHE A 1 97 ? -13.776 2.903 22.641 1.00 93.50 97 PHE A C 1
ATOM 832 O O . PHE A 1 97 ? -13.431 4.007 23.052 1.00 93.50 97 PHE A O 1
ATOM 839 N N . LEU A 1 98 ? -14.988 2.684 22.141 1.00 88.12 98 LEU A N 1
ATOM 840 C CA . LEU A 1 98 ? -16.091 3.640 22.109 1.00 88.12 98 LEU A CA 1
ATOM 841 C C . LEU A 1 98 ? -16.995 3.552 23.338 1.00 88.12 98 LEU A C 1
ATOM 843 O O . LEU A 1 98 ? -17.768 4.486 23.546 1.00 88.12 98 LEU A O 1
ATOM 847 N N . THR A 1 99 ? -16.948 2.477 24.135 1.00 87.00 99 THR A N 1
ATOM 848 C CA . THR A 1 99 ? -17.775 2.396 25.346 1.00 87.00 99 THR A CA 1
ATOM 849 C C . THR A 1 99 ? -17.327 3.467 26.349 1.00 87.00 99 THR A C 1
ATOM 851 O O . THR A 1 99 ? -16.208 3.400 26.871 1.00 87.00 99 THR A O 1
ATOM 854 N N . PRO A 1 100 ? -18.176 4.465 26.657 1.00 80.81 100 PRO A N 1
ATOM 855 C CA . PRO A 1 100 ? -17.810 5.525 27.583 1.00 80.81 100 PRO A CA 1
ATOM 856 C C . PRO A 1 100 ? -17.656 4.956 28.998 1.00 80.81 100 PRO A C 1
ATOM 858 O O . PRO A 1 100 ? -18.417 4.078 29.410 1.00 80.81 100 PRO A O 1
ATOM 861 N N . HIS A 1 101 ? -16.672 5.459 29.746 1.00 84.00 101 HIS A N 1
ATOM 862 C CA . HIS A 1 101 ? -16.348 5.012 31.109 1.00 84.00 101 HIS A CA 1
ATOM 863 C C . HIS A 1 101 ? -16.026 3.507 31.213 1.00 84.00 101 HIS A C 1
ATOM 865 O O . HIS A 1 101 ? -16.107 2.932 32.296 1.00 84.00 101 HIS A O 1
ATOM 871 N N . LEU A 1 102 ? -15.645 2.842 30.108 1.00 87.00 102 LEU A N 1
ATOM 872 C CA . LEU A 1 102 ? -15.287 1.418 30.123 1.00 87.00 102 LEU A CA 1
ATOM 873 C C . LEU A 1 102 ? -14.211 1.133 31.172 1.00 87.00 102 LEU A C 1
ATOM 875 O O . LEU A 1 102 ? -14.370 0.228 31.978 1.00 87.00 102 LEU A O 1
ATOM 879 N N . PHE A 1 103 ? -13.163 1.954 31.203 1.00 86.94 103 PHE A N 1
ATOM 880 C CA . PHE A 1 103 ? -12.047 1.818 32.140 1.00 86.94 103 PHE A CA 1
ATOM 881 C C . PHE A 1 103 ? -12.375 2.235 33.585 1.00 86.94 103 PHE A C 1
ATOM 883 O O . PHE A 1 103 ? -11.533 2.055 34.458 1.00 86.94 103 PHE A O 1
ATOM 890 N N . GLU A 1 104 ? -13.565 2.783 33.846 1.00 88.31 104 GLU A N 1
ATOM 891 C CA . GLU A 1 104 ? -14.042 3.126 35.196 1.00 88.31 104 GLU A CA 1
ATOM 892 C C . GLU A 1 104 ? -14.957 2.040 35.781 1.00 88.31 104 GLU A C 1
ATOM 894 O O . GLU A 1 104 ? -15.221 2.026 36.983 1.00 88.31 104 GLU A O 1
ATOM 899 N N . LYS A 1 105 ? -15.437 1.105 34.948 1.00 87.88 105 LYS A N 1
ATOM 900 C CA . LYS A 1 105 ? -16.188 -0.066 35.412 1.00 87.88 105 LYS A CA 1
ATOM 901 C C . LYS A 1 105 ? -15.261 -1.008 36.181 1.00 87.88 105 LYS A C 1
ATOM 903 O O . LYS A 1 105 ? -14.104 -1.198 35.816 1.00 87.88 105 LYS A O 1
ATOM 908 N N . THR A 1 106 ? -15.799 -1.660 37.207 1.00 90.81 106 THR A N 1
ATOM 909 C CA . THR A 1 106 ? -15.096 -2.670 38.008 1.00 90.81 106 THR A CA 1
ATOM 910 C C . THR A 1 106 ? -15.871 -3.991 38.032 1.00 90.81 106 THR A C 1
ATOM 912 O O . THR A 1 106 ? -17.079 -4.026 37.788 1.00 90.81 106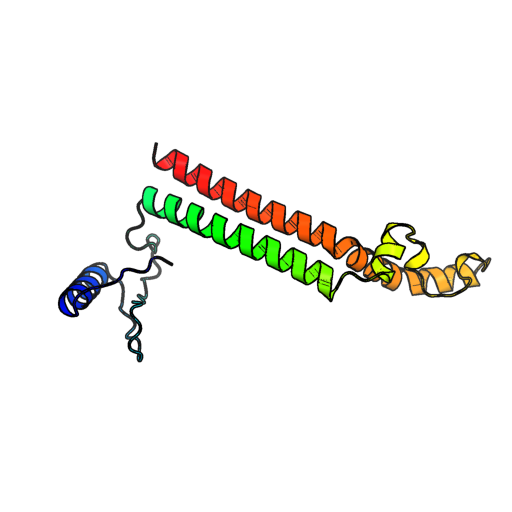 THR A O 1
ATOM 915 N N . GLY A 1 107 ? -15.164 -5.097 38.290 1.00 91.31 107 GLY A N 1
ATOM 916 C CA . GLY A 1 107 ? -15.751 -6.438 38.399 1.00 91.31 107 GLY A CA 1
ATOM 917 C C . GLY A 1 107 ? -16.262 -7.017 37.074 1.00 91.31 107 GLY A C 1
ATOM 918 O O . GLY A 1 107 ? -15.752 -6.707 35.996 1.00 91.31 107 GLY A O 1
ATOM 919 N N . ASP A 1 108 ? -17.288 -7.862 37.148 1.00 89.62 108 ASP A N 1
ATOM 920 C CA . ASP A 1 108 ? -17.788 -8.637 36.001 1.00 89.62 108 ASP A CA 1
ATOM 921 C C . ASP A 1 108 ? -18.348 -7.762 34.871 1.00 89.62 108 ASP A C 1
ATOM 923 O O . ASP A 1 108 ? -18.207 -8.085 33.689 1.00 89.62 108 ASP A O 1
ATOM 927 N N . GLY A 1 109 ? -18.919 -6.604 35.219 1.00 86.56 109 GLY A N 1
ATOM 928 C CA . GLY A 1 109 ? -19.426 -5.637 34.244 1.00 86.56 109 GLY A CA 1
ATOM 929 C C . GLY A 1 109 ? -18.327 -5.006 33.380 1.00 86.56 109 GLY A C 1
ATOM 930 O O . GLY A 1 109 ? -18.597 -4.616 32.245 1.00 86.56 109 GLY A O 1
ATOM 931 N N . PHE A 1 110 ? -17.089 -4.931 33.882 1.00 92.25 110 PHE A N 1
ATOM 932 C CA . PHE A 1 110 ? -15.931 -4.527 33.082 1.00 92.25 110 PHE A CA 1
ATOM 933 C C . PHE A 1 110 ? -15.530 -5.627 32.102 1.00 92.25 110 PHE A C 1
ATOM 935 O O . PHE A 1 110 ? -15.385 -5.360 30.913 1.00 92.25 110 PHE A O 1
ATOM 942 N N . ILE A 1 111 ? -15.396 -6.865 32.588 1.00 91.38 111 ILE A N 1
ATOM 943 C CA . ILE A 1 111 ? -14.912 -8.002 31.792 1.00 91.38 111 ILE A CA 1
ATOM 944 C C . ILE A 1 111 ? -15.823 -8.243 30.586 1.00 91.38 111 ILE A C 1
ATOM 946 O O . ILE A 1 111 ? -15.337 -8.363 29.462 1.00 91.38 111 ILE A O 1
ATOM 950 N N . GLN A 1 112 ? -17.141 -8.260 30.800 1.00 90.75 112 GLN A N 1
ATOM 951 C CA . GLN A 1 112 ? -18.109 -8.480 29.724 1.00 90.75 112 GLN A CA 1
ATOM 952 C C . GLN A 1 112 ? -18.065 -7.366 28.673 1.00 90.75 112 GLN A C 1
ATOM 954 O O . GLN A 1 112 ? -17.977 -7.648 27.479 1.00 90.75 112 GLN A O 1
ATOM 959 N N . ALA A 1 113 ? -18.085 -6.103 29.111 1.00 89.94 113 ALA A N 1
ATOM 960 C CA . ALA A 1 113 ? -18.051 -4.958 28.205 1.00 89.94 113 ALA A CA 1
ATOM 961 C C . ALA A 1 113 ? -16.725 -4.884 27.429 1.00 89.94 113 ALA A C 1
ATOM 963 O O . ALA A 1 113 ? -16.721 -4.626 26.227 1.00 89.94 113 ALA A O 1
ATOM 964 N N . PHE A 1 114 ? -15.605 -5.173 28.096 1.00 92.94 114 PHE A N 1
ATOM 965 C CA . PHE A 1 114 ? -14.284 -5.180 27.482 1.00 92.94 114 PHE A CA 1
ATOM 966 C C . PHE A 1 114 ? -14.154 -6.285 26.431 1.00 92.94 114 PHE A C 1
ATOM 968 O O . PHE A 1 114 ? -13.749 -5.998 25.309 1.00 92.94 114 PHE A O 1
ATOM 975 N N . LEU A 1 115 ? -14.529 -7.528 26.755 1.00 92.81 115 LEU A N 1
ATOM 976 C CA . LEU A 1 115 ? -14.438 -8.656 25.818 1.00 92.81 115 LEU A CA 1
ATOM 977 C C . LEU A 1 115 ? -15.360 -8.487 24.609 1.00 92.81 115 LEU A C 1
ATOM 979 O O . LEU A 1 115 ? -14.982 -8.861 23.500 1.00 92.81 115 LEU A O 1
ATOM 983 N N . PHE A 1 116 ? -16.541 -7.902 24.808 1.00 92.25 116 PHE A N 1
ATOM 984 C CA . PHE A 1 116 ? -17.458 -7.597 23.716 1.00 92.25 116 PHE A CA 1
ATOM 985 C C . PHE A 1 116 ? -16.891 -6.536 22.764 1.00 92.25 116 PHE A C 1
ATOM 987 O O . PHE A 1 116 ? -17.016 -6.663 21.546 1.00 92.25 116 PHE A O 1
ATOM 994 N N . GLU A 1 117 ? -16.246 -5.497 23.299 1.00 93.44 117 GLU A N 1
ATOM 995 C CA . GLU A 1 117 ? -15.721 -4.403 22.484 1.00 93.44 117 GLU A CA 1
ATOM 996 C C . GLU A 1 117 ? -14.343 -4.690 21.868 1.00 93.44 117 GLU A C 1
ATOM 998 O O . GLU A 1 117 ? -14.025 -4.170 20.796 1.00 93.44 117 GLU A O 1
ATOM 1003 N N . LEU A 1 118 ? -13.542 -5.551 22.496 1.00 93.75 118 LEU A N 1
ATOM 1004 C CA . LEU A 1 118 ? -12.194 -5.910 22.063 1.00 93.75 118 LEU A CA 1
ATOM 1005 C C . LEU A 1 118 ? -12.063 -6.227 20.557 1.00 93.75 118 LEU A C 1
ATOM 1007 O O . LEU A 1 118 ? -11.180 -5.638 19.930 1.00 93.75 118 LEU A O 1
ATOM 1011 N N . PRO A 1 119 ? -12.899 -7.081 19.926 1.00 94.50 119 PRO A N 1
ATOM 1012 C CA . PRO A 1 119 ? -12.774 -7.354 18.491 1.00 94.50 119 PRO A CA 1
ATOM 1013 C C . PRO A 1 119 ? -12.959 -6.094 17.633 1.00 94.50 119 PRO A C 1
ATOM 1015 O O . PRO A 1 119 ? -12.221 -5.886 16.670 1.00 94.50 119 PRO A O 1
ATOM 1018 N N . PHE A 1 120 ? -13.886 -5.208 18.000 1.00 93.88 120 PHE A N 1
ATOM 1019 C CA . PHE A 1 120 ? -14.112 -3.953 17.280 1.00 93.88 120 PHE A CA 1
ATOM 1020 C C . PHE A 1 120 ? -12.981 -2.950 17.510 1.00 93.88 120 PHE A C 1
ATOM 1022 O O . PHE A 1 120 ? -12.569 -2.265 16.572 1.00 93.88 120 PHE A O 1
ATOM 1029 N N . ALA A 1 121 ? -12.452 -2.882 18.733 1.00 94.00 121 ALA A N 1
ATOM 1030 C CA . ALA A 1 121 ? -11.294 -2.059 19.052 1.00 94.00 121 ALA A CA 1
ATOM 1031 C C . ALA A 1 121 ? -10.062 -2.507 18.248 1.00 94.00 121 ALA A C 1
ATOM 1033 O O . ALA A 1 121 ? -9.386 -1.668 17.657 1.00 94.00 121 ALA A O 1
ATOM 1034 N N . ILE A 1 122 ? -9.819 -3.819 18.130 1.00 94.38 122 ILE A N 1
ATOM 1035 C CA . ILE A 1 122 ? -8.730 -4.375 17.310 1.00 94.38 122 ILE A CA 1
ATOM 1036 C C . ILE A 1 122 ? -8.885 -3.967 15.842 1.00 94.38 122 ILE A C 1
ATOM 1038 O O . ILE A 1 122 ? -7.926 -3.481 15.245 1.00 94.38 122 ILE A O 1
ATOM 1042 N N . LEU A 1 123 ? -10.082 -4.106 15.260 1.00 93.38 123 LEU A N 1
ATOM 1043 C CA . LEU A 1 123 ? -10.325 -3.699 13.872 1.00 93.38 123 LEU A CA 1
ATOM 1044 C C . LEU A 1 123 ? -10.025 -2.210 13.652 1.00 93.38 123 LEU A C 1
ATOM 1046 O O . LEU A 1 123 ? -9.380 -1.853 12.669 1.00 93.38 123 LEU A O 1
ATOM 1050 N N . ARG A 1 124 ? -10.427 -1.339 14.584 1.00 92.00 124 ARG A N 1
ATOM 1051 C CA . ARG A 1 124 ? -10.130 0.102 14.511 1.00 92.00 124 ARG A CA 1
ATOM 1052 C C . ARG A 1 124 ? -8.647 0.403 14.645 1.00 92.00 124 ARG A C 1
ATOM 1054 O O . ARG A 1 124 ? -8.153 1.267 13.933 1.00 92.00 124 ARG A O 1
ATOM 1061 N N . ILE A 1 125 ? -7.934 -0.312 15.515 1.00 93.62 125 ILE A N 1
ATOM 1062 C CA . ILE A 1 125 ? -6.478 -0.184 15.631 1.00 93.62 125 ILE A CA 1
ATOM 1063 C C . ILE A 1 125 ? -5.828 -0.572 14.301 1.00 93.62 125 ILE A C 1
ATOM 1065 O O . ILE A 1 125 ? -5.028 0.194 13.779 1.00 93.62 125 ILE A O 1
ATOM 1069 N N . ILE A 1 126 ? -6.212 -1.698 13.694 1.00 92.38 126 ILE A N 1
ATOM 1070 C CA . ILE A 1 126 ? -5.673 -2.115 12.389 1.00 92.38 126 ILE A CA 1
ATOM 1071 C C . ILE A 1 126 ? -5.921 -1.038 11.323 1.00 92.38 126 ILE A C 1
ATOM 1073 O O . ILE A 1 126 ? -5.002 -0.698 10.580 1.00 92.38 126 ILE A O 1
ATOM 1077 N N . ILE A 1 127 ? -7.126 -0.462 11.277 1.00 91.44 127 ILE A N 1
ATOM 1078 C CA . ILE A 1 127 ? -7.467 0.627 10.348 1.00 91.44 127 ILE A CA 1
ATOM 1079 C C . ILE A 1 127 ? -6.618 1.877 10.624 1.00 91.44 127 ILE A C 1
ATOM 1081 O O . ILE A 1 127 ? -6.062 2.453 9.688 1.00 91.44 127 ILE A O 1
ATOM 1085 N N . ALA A 1 128 ? -6.443 2.255 11.894 1.00 92.31 128 ALA A N 1
ATOM 1086 C CA . ALA A 1 128 ? -5.623 3.397 12.292 1.00 92.31 128 ALA A CA 1
ATOM 1087 C C . ALA A 1 128 ? -4.137 3.210 11.940 1.00 92.31 128 ALA A C 1
ATOM 1089 O O . ALA A 1 128 ? -3.469 4.168 11.551 1.00 92.31 128 ALA A O 1
ATOM 1090 N N . PHE A 1 129 ? -3.629 1.974 12.000 1.00 93.38 129 PHE A N 1
ATOM 1091 C CA . PHE A 1 129 ? -2.292 1.601 11.521 1.00 93.38 129 PHE A CA 1
ATOM 1092 C C . PHE A 1 129 ? -2.227 1.354 10.003 1.00 93.38 129 PHE A C 1
ATOM 1094 O O . PHE A 1 129 ? -1.138 1.166 9.454 1.00 93.38 129 PHE A O 1
ATOM 1101 N N . GLY A 1 130 ? -3.359 1.435 9.303 1.00 92.25 130 GLY A N 1
ATOM 1102 C CA . GLY A 1 130 ? -3.488 1.291 7.856 1.00 92.25 130 GLY A CA 1
ATOM 1103 C C . GLY A 1 130 ? -2.448 2.046 7.017 1.00 92.25 130 GLY A C 1
ATOM 1104 O O . GLY A 1 130 ? -1.864 1.410 6.138 1.00 92.25 130 GLY A O 1
ATOM 1105 N N . PRO A 1 131 ? -2.118 3.336 7.268 1.00 91.88 131 PRO A N 1
ATOM 1106 C CA . PRO A 1 131 ? -1.112 4.030 6.461 1.00 91.88 131 PRO A CA 1
ATOM 1107 C C . PRO A 1 131 ? 0.289 3.419 6.605 1.00 91.88 131 PRO A C 1
ATOM 1109 O O . PRO A 1 131 ? 1.033 3.376 5.627 1.00 91.88 131 PRO A O 1
ATOM 1112 N N . PHE A 1 132 ? 0.649 2.890 7.779 1.00 93.12 132 PHE A N 1
ATOM 1113 C CA . PHE A 1 132 ? 1.938 2.221 7.989 1.00 93.12 132 PHE A CA 1
ATOM 1114 C C . PHE A 1 132 ? 1.980 0.847 7.321 1.00 93.12 132 PHE A C 1
ATOM 1116 O O . PHE A 1 132 ? 2.980 0.497 6.695 1.00 93.12 132 PHE A O 1
ATOM 1123 N N . ILE A 1 133 ? 0.884 0.089 7.415 1.00 93.94 133 ILE A N 1
ATOM 1124 C CA . ILE A 1 133 ? 0.744 -1.214 6.751 1.00 93.94 133 ILE A CA 1
ATOM 1125 C C . ILE A 1 133 ? 0.833 -1.033 5.231 1.00 93.94 133 ILE A C 1
ATOM 1127 O O . ILE A 1 133 ? 1.594 -1.738 4.566 1.00 93.94 133 ILE A O 1
ATOM 1131 N N . LEU A 1 134 ? 0.110 -0.047 4.691 1.00 94.31 134 LEU A N 1
ATOM 1132 C CA . LEU A 1 134 ? 0.160 0.314 3.279 1.00 94.31 134 LEU A CA 1
ATOM 1133 C C . LEU A 1 134 ? 1.578 0.726 2.879 1.00 94.31 134 LEU A C 1
ATOM 1135 O O . LEU A 1 134 ? 2.119 0.178 1.926 1.00 94.31 134 LEU A O 1
ATOM 1139 N N . LEU A 1 135 ? 2.219 1.628 3.628 1.00 94.31 135 LEU A N 1
ATOM 1140 C CA . LEU A 1 135 ? 3.587 2.063 3.350 1.00 94.31 135 LEU A CA 1
ATOM 1141 C C . LEU A 1 135 ? 4.569 0.882 3.301 1.00 94.31 135 LEU A C 1
ATOM 1143 O O . LEU A 1 135 ? 5.360 0.782 2.365 1.00 94.31 135 LEU A O 1
ATOM 1147 N N . MET A 1 136 ? 4.492 -0.039 4.265 1.00 95.25 136 MET A N 1
ATOM 1148 C CA . MET A 1 136 ? 5.329 -1.239 4.300 1.00 95.25 136 MET A CA 1
ATOM 1149 C C . MET A 1 136 ? 5.100 -2.129 3.070 1.00 95.25 136 MET A C 1
ATOM 1151 O O . MET A 1 136 ? 6.064 -2.586 2.455 1.00 95.25 136 MET A O 1
ATOM 1155 N N . TYR A 1 137 ? 3.842 -2.333 2.670 1.00 95.06 137 TYR A N 1
ATOM 1156 C CA . TYR A 1 137 ? 3.501 -3.078 1.458 1.00 95.06 137 TYR A CA 1
ATOM 1157 C C . TYR A 1 137 ? 4.062 -2.412 0.191 1.00 95.06 137 TYR A C 1
ATOM 1159 O O . TYR A 1 137 ? 4.655 -3.087 -0.651 1.00 95.06 137 TYR A O 1
ATOM 1167 N N . LEU A 1 138 ? 3.936 -1.088 0.067 1.00 94.12 138 LEU A N 1
ATOM 1168 C CA . LEU A 1 138 ? 4.460 -0.342 -1.081 1.00 94.12 138 LEU A CA 1
ATOM 1169 C C . LEU A 1 138 ? 5.994 -0.418 -1.150 1.00 94.12 138 LEU A C 1
ATOM 1171 O O . LEU A 1 138 ? 6.551 -0.630 -2.228 1.00 94.12 138 LEU A O 1
ATOM 1175 N N . ILE A 1 139 ? 6.683 -0.322 -0.006 1.00 93.56 139 ILE A N 1
ATOM 1176 C CA . ILE A 1 139 ? 8.140 -0.513 0.082 1.00 93.56 139 ILE A CA 1
ATOM 1177 C C . ILE A 1 139 ? 8.526 -1.929 -0.352 1.00 93.56 139 ILE A C 1
ATOM 1179 O O . ILE A 1 139 ? 9.478 -2.097 -1.118 1.00 93.56 139 ILE A O 1
ATOM 1183 N N . TYR A 1 140 ? 7.786 -2.942 0.100 1.00 94.56 140 TYR A N 1
ATOM 1184 C CA . TYR A 1 140 ? 8.018 -4.332 -0.281 1.00 94.56 140 TYR A CA 1
ATOM 1185 C C . TYR A 1 140 ? 7.864 -4.547 -1.796 1.00 94.56 140 TYR A C 1
ATOM 1187 O O . TYR A 1 140 ? 8.737 -5.147 -2.422 1.00 94.56 140 TYR A O 1
ATOM 1195 N N . GLN A 1 141 ? 6.829 -3.976 -2.418 1.00 92.56 141 GLN A N 1
ATOM 1196 C CA . GLN A 1 141 ? 6.662 -4.001 -3.877 1.00 92.56 141 GLN A CA 1
ATOM 1197 C C . GLN A 1 141 ? 7.842 -3.338 -4.602 1.00 92.56 141 GLN A C 1
ATOM 1199 O O . GLN A 1 141 ? 8.443 -3.933 -5.501 1.00 92.56 141 GLN A O 1
ATOM 1204 N N . SER A 1 142 ? 8.249 -2.138 -4.175 1.00 90.94 142 SER A N 1
ATOM 1205 C CA . SER A 1 142 ? 9.412 -1.456 -4.756 1.00 90.94 142 SER A CA 1
ATOM 1206 C C . SER A 1 142 ? 10.720 -2.237 -4.533 1.00 90.94 142 SER A C 1
ATOM 1208 O O . SER A 1 142 ? 11.632 -2.151 -5.361 1.00 90.94 142 SER A O 1
ATOM 1210 N N . TYR A 1 143 ? 10.838 -3.016 -3.452 1.00 93.00 143 TYR A N 1
ATOM 1211 C CA . TYR A 1 143 ? 11.968 -3.918 -3.213 1.00 93.00 143 TYR A CA 1
ATOM 1212 C C . TYR A 1 143 ? 11.994 -5.086 -4.209 1.00 93.00 143 TYR A C 1
ATOM 1214 O O . TYR A 1 143 ? 13.036 -5.327 -4.822 1.00 93.00 143 TYR A O 1
ATOM 1222 N N . LEU A 1 144 ? 10.859 -5.757 -4.434 1.00 91.75 144 LEU A N 1
ATOM 1223 C CA . LEU A 1 144 ? 10.755 -6.863 -5.394 1.00 91.75 144 LEU A CA 1
ATOM 1224 C C . LEU A 1 144 ? 11.130 -6.426 -6.815 1.00 91.75 144 LEU A C 1
ATOM 1226 O O . LEU A 1 144 ? 11.906 -7.103 -7.488 1.00 91.75 144 LEU A O 1
ATOM 1230 N N . VAL A 1 145 ? 10.671 -5.249 -7.249 1.00 90.88 145 VAL A N 1
ATOM 1231 C CA . VAL A 1 145 ? 11.027 -4.698 -8.569 1.00 90.88 145 VAL A CA 1
ATOM 1232 C C . VAL A 1 145 ? 12.517 -4.349 -8.655 1.00 90.88 145 VAL A C 1
ATOM 1234 O O . VAL A 1 145 ? 13.169 -4.550 -9.675 1.00 90.88 145 VAL A O 1
ATOM 1237 N N . ARG A 1 146 ? 13.131 -3.850 -7.576 1.00 90.69 146 ARG A N 1
ATOM 1238 C CA . ARG A 1 146 ? 14.592 -3.643 -7.561 1.00 90.69 146 ARG A CA 1
ATOM 1239 C C . ARG A 1 146 ? 15.344 -4.966 -7.684 1.00 90.69 146 ARG A C 1
ATOM 1241 O O . ARG A 1 146 ? 16.400 -4.999 -8.312 1.00 90.69 146 ARG A O 1
ATOM 1248 N N . GLN A 1 147 ? 14.825 -6.036 -7.089 1.00 91.88 147 GLN A N 1
ATOM 1249 C CA . GLN A 1 147 ? 15.410 -7.366 -7.201 1.00 91.88 147 GLN A CA 1
ATOM 1250 C C . GLN A 1 147 ? 15.269 -7.931 -8.623 1.00 91.88 147 GLN A C 1
ATOM 1252 O O . GLN A 1 147 ? 16.236 -8.508 -9.123 1.00 91.88 147 GLN A O 1
ATOM 1257 N N . SER A 1 148 ? 14.127 -7.723 -9.295 1.00 87.88 148 SER A N 1
ATOM 1258 C CA . SER A 1 148 ? 13.938 -8.139 -10.694 1.00 87.88 148 SER A CA 1
ATOM 1259 C C . SER A 1 148 ? 14.918 -7.422 -11.625 1.00 87.88 148 SER A C 1
ATOM 1261 O O . SER A 1 148 ? 15.610 -8.085 -12.392 1.00 87.88 148 SER A O 1
ATOM 1263 N N . ILE A 1 149 ? 15.077 -6.101 -11.486 1.00 89.12 149 ILE A N 1
ATOM 1264 C CA . ILE A 1 149 ? 16.039 -5.310 -12.275 1.00 89.12 149 ILE A CA 1
ATOM 1265 C C . ILE A 1 149 ? 17.462 -5.853 -12.108 1.00 89.12 149 ILE A C 1
ATOM 1267 O O . ILE A 1 149 ? 18.115 -6.160 -13.101 1.00 89.12 149 ILE A O 1
ATOM 1271 N N . LYS A 1 150 ? 17.917 -6.061 -10.863 1.00 90.38 150 LYS A N 1
ATOM 1272 C CA . LYS A 1 150 ? 19.256 -6.612 -10.580 1.00 90.38 150 LYS A CA 1
ATOM 1273 C C . LYS A 1 150 ? 19.462 -8.010 -11.165 1.00 90.38 150 LYS A C 1
ATOM 1275 O O . LYS A 1 150 ? 20.584 -8.382 -11.494 1.00 90.38 150 LYS A O 1
ATOM 1280 N N . LYS A 1 151 ? 18.400 -8.817 -11.246 1.00 89.12 151 LYS A N 1
ATOM 1281 C CA . LYS A 1 151 ? 18.460 -10.157 -11.840 1.00 89.12 151 LYS A CA 1
ATOM 1282 C C . LYS A 1 151 ? 18.721 -10.086 -13.345 1.00 89.12 151 LYS A C 1
ATOM 1284 O O . LYS A 1 151 ? 19.501 -10.898 -13.827 1.00 89.12 151 LYS A O 1
ATOM 1289 N N . TYR A 1 152 ? 18.087 -9.155 -14.058 1.00 86.19 152 TYR A N 1
ATOM 1290 C CA . TYR A 1 152 ? 18.307 -8.975 -15.498 1.00 86.19 152 TYR A CA 1
ATOM 1291 C C . TYR A 1 152 ? 19.620 -8.252 -15.798 1.00 86.19 152 TYR A C 1
ATOM 1293 O O . TYR A 1 152 ? 20.334 -8.668 -16.696 1.00 86.19 152 TYR A O 1
ATOM 1301 N N . GLU A 1 153 ? 20.004 -7.264 -14.987 1.00 87.81 153 GLU A N 1
ATOM 1302 C CA . GLU A 1 153 ? 21.301 -6.578 -15.093 1.00 87.81 153 GLU A CA 1
ATOM 1303 C C . GLU A 1 153 ? 22.475 -7.572 -15.066 1.00 87.81 153 GLU A C 1
ATOM 1305 O O . GLU A 1 153 ? 23.350 -7.527 -15.922 1.00 87.81 153 GLU A O 1
ATOM 1310 N N . LYS A 1 154 ? 22.441 -8.555 -14.156 1.00 87.81 154 LYS A N 1
ATOM 1311 C CA . LYS A 1 154 ? 23.447 -9.631 -14.075 1.00 87.81 154 LYS A CA 1
ATOM 1312 C C . LYS A 1 154 ? 23.476 -10.597 -15.263 1.00 87.81 154 LYS A C 1
ATOM 1314 O O . LYS A 1 154 ? 24.392 -11.403 -15.330 1.00 87.81 154 LYS A O 1
ATOM 1319 N N . ARG A 1 155 ? 22.440 -10.617 -16.103 1.00 83.44 155 ARG A N 1
ATOM 1320 C CA . ARG A 1 155 ? 22.372 -11.476 -17.300 1.00 83.44 155 ARG A CA 1
ATOM 1321 C C . ARG A 1 155 ? 22.842 -10.755 -18.561 1.00 83.44 155 ARG A C 1
ATOM 1323 O O . ARG A 1 155 ? 23.109 -11.410 -19.556 1.00 83.44 155 ARG A O 1
ATOM 1330 N N . ILE A 1 156 ? 22.895 -9.424 -18.510 1.00 79.50 156 ILE A N 1
ATOM 1331 C CA . ILE A 1 156 ? 23.341 -8.560 -19.608 1.00 79.50 156 ILE A CA 1
ATOM 1332 C C . ILE A 1 156 ? 24.865 -8.372 -19.575 1.00 79.50 156 ILE A C 1
ATOM 1334 O O . ILE A 1 156 ? 25.474 -8.229 -20.633 1.00 79.50 156 ILE A O 1
ATOM 1338 N N . ILE A 1 157 ? 25.456 -8.345 -18.372 1.00 70.00 157 ILE A N 1
ATOM 1339 C CA . ILE A 1 157 ? 26.909 -8.256 -18.125 1.00 70.00 157 ILE A CA 1
ATOM 1340 C C . ILE A 1 157 ? 27.549 -9.634 -18.287 1.00 70.00 157 ILE A C 1
ATOM 1342 O O . ILE A 1 157 ? 28.612 -9.703 -18.940 1.00 70.00 157 ILE A O 1
#

Organism: NCBI:txid2714947

Foldseek 3Di:
DDQDADPDPVSVVVVQVVVVVVVWAWDDDPDPDSGTDTHHDPDPPRDDPDDLVNQLVVLVVVLVVLVVVLVVVLVVCCVPQADPLLVVCVVPLCSLAPPPCLVVDDDPSNVVSCVVSVVSSVVSPCSSCVSVVSVVVSVVVSVVSVVSSVVSVVVVD

Radius of gyration: 26.79 Å; chains: 1; bounding box: 46×36×84 Å

Secondary structure (DSSP, 8-state):
---PPPSSHHHHHHHHHHHHHTTPEEE--SS--S--EEE--SSS--S-S--HHHHHHHHHHHHHHHHHHHHHHHHHHHHHH--HHHHHHHH-GGGG--STTGGG--THHHHHHHHHHHHHHHHHHHHHTHHHHHHHHHHHHHHHHHHHHHHHHHHH-

pLDDT: mean 83.86, std 11.29, range [42.22, 95.25]

InterPro domains:
  IPR021359 Protein of unknown function DUF2812 [PF11193] (1-65)